Protein AF-A0A7H4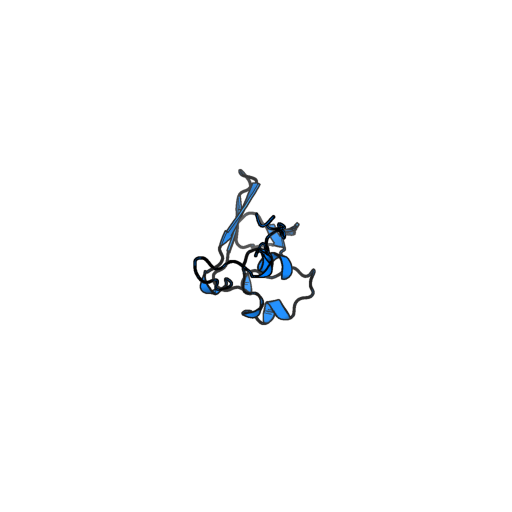PEG2-F1 (afdb_monomer_lite)

Structure (mmCIF, N/CA/C/O backbone):
data_AF-A0A7H4PEG2-F1
#
_entry.id   AF-A0A7H4PEG2-F1
#
loop_
_atom_site.group_PDB
_atom_site.id
_atom_site.type_symbol
_atom_site.label_atom_id
_atom_site.label_alt_id
_atom_site.label_comp_id
_atom_site.label_asym_id
_atom_site.label_entity_id
_atom_site.label_seq_id
_atom_site.pdbx_PDB_ins_code
_atom_site.Cartn_x
_atom_site.Cartn_y
_atom_site.Cartn_z
_atom_site.occupancy
_atom_site.B_iso_or_equiv
_atom_site.auth_seq_id
_atom_site.auth_comp_id
_atom_site.auth_asym_id
_atom_site.auth_atom_id
_atom_site.pdbx_PDB_model_num
ATOM 1 N N . MET A 1 1 ? 7.400 8.459 0.231 1.00 66.31 1 MET A N 1
ATOM 2 C CA . MET A 1 1 ? 7.112 7.408 -0.766 1.00 66.31 1 MET A CA 1
ATOM 3 C C . MET A 1 1 ? 8.026 7.691 -1.935 1.00 66.31 1 MET A C 1
ATOM 5 O O . MET A 1 1 ? 8.047 8.832 -2.372 1.00 66.31 1 MET A O 1
ATOM 9 N N . ASN A 1 2 ? 8.827 6.714 -2.351 1.00 83.12 2 ASN A N 1
ATOM 10 C CA . ASN A 1 2 ? 9.869 6.905 -3.362 1.00 83.12 2 ASN A CA 1
ATOM 11 C C . ASN A 1 2 ? 9.698 5.862 -4.466 1.00 83.12 2 ASN A C 1
ATOM 13 O O . ASN A 1 2 ? 9.120 4.806 -4.218 1.00 83.12 2 ASN A O 1
ATOM 17 N N . PHE A 1 3 ? 10.248 6.124 -5.645 1.00 85.56 3 PHE A N 1
ATOM 18 C CA . PHE A 1 3 ? 10.287 5.161 -6.744 1.00 85.56 3 PHE A CA 1
ATOM 19 C C . PHE A 1 3 ? 11.686 4.558 -6.871 1.00 85.56 3 PHE A C 1
ATOM 21 O O . PHE A 1 3 ? 12.690 5.214 -6.585 1.00 85.56 3 PHE A O 1
ATOM 28 N N . LYS A 1 4 ? 11.752 3.295 -7.291 1.00 86.25 4 LYS A N 1
ATOM 29 C CA . LYS A 1 4 ? 12.989 2.608 -7.673 1.00 86.25 4 LYS A CA 1
ATOM 30 C C . LYS A 1 4 ? 12.886 2.159 -9.123 1.00 86.25 4 LYS A C 1
ATOM 32 O O . LYS A 1 4 ? 11.809 1.788 -9.569 1.00 86.25 4 LYS A O 1
ATOM 37 N N . ALA A 1 5 ? 14.006 2.151 -9.839 1.00 83.25 5 ALA A N 1
ATOM 38 C CA . ALA A 1 5 ? 14.052 1.552 -11.167 1.00 83.25 5 ALA A CA 1
ATOM 39 C C . ALA A 1 5 ? 13.853 0.032 -11.057 1.00 83.25 5 ALA A C 1
ATOM 41 O O . ALA A 1 5 ? 14.565 -0.636 -10.302 1.00 83.25 5 ALA A O 1
ATOM 42 N N . ALA A 1 6 ? 12.906 -0.508 -11.816 1.00 73.94 6 ALA A N 1
ATOM 43 C CA . ALA A 1 6 ? 12.618 -1.931 -11.905 1.00 73.94 6 ALA A CA 1
ATOM 44 C C . ALA A 1 6 ? 12.618 -2.344 -13.379 1.00 73.94 6 ALA A C 1
ATOM 46 O O . ALA A 1 6 ? 11.758 -1.938 -14.157 1.00 73.94 6 ALA A O 1
ATOM 47 N N . LYS A 1 7 ? 13.603 -3.153 -13.786 1.00 61.50 7 LYS A N 1
ATOM 48 C CA . LYS A 1 7 ? 13.605 -3.743 -15.130 1.00 61.50 7 LYS A CA 1
ATOM 49 C C . LYS A 1 7 ? 12.543 -4.841 -15.181 1.00 61.50 7 LYS A C 1
ATOM 51 O O . LYS A 1 7 ? 12.694 -5.839 -14.484 1.00 61.50 7 LYS A O 1
ATOM 56 N N . GLY A 1 8 ? 11.503 -4.646 -15.993 1.00 60.88 8 GLY A N 1
ATOM 57 C CA . GLY A 1 8 ? 10.354 -5.558 -16.059 1.00 60.88 8 GLY A CA 1
ATOM 58 C C . GLY A 1 8 ? 9.392 -5.391 -14.882 1.00 60.88 8 GLY A C 1
ATOM 59 O O . GLY A 1 8 ? 8.928 -6.385 -14.331 1.00 60.88 8 GLY A O 1
ATOM 60 N N . GLY A 1 9 ? 9.165 -4.143 -14.452 1.00 62.28 9 GLY A N 1
ATOM 61 C CA . GLY A 1 9 ? 8.112 -3.807 -13.496 1.00 62.28 9 GLY A CA 1
ATOM 62 C C . GLY A 1 9 ? 6.722 -4.221 -13.994 1.00 62.28 9 GLY A C 1
ATOM 63 O O . GLY A 1 9 ? 6.558 -4.705 -15.109 1.00 62.28 9 GLY A O 1
ATOM 64 N N . GLN A 1 10 ? 5.715 -4.053 -13.140 1.00 65.56 10 GLN A N 1
ATOM 65 C CA . GLN A 1 10 ? 4.337 -4.439 -13.459 1.00 65.56 10 GLN A CA 1
ATOM 66 C C . GLN A 1 10 ? 3.705 -3.572 -14.566 1.00 65.56 10 GLN A C 1
ATOM 68 O O . GLN A 1 10 ? 2.679 -3.959 -15.117 1.00 65.56 10 GLN A O 1
ATOM 73 N N . ASP A 1 11 ? 4.342 -2.447 -14.902 1.00 73.38 11 ASP A N 1
ATOM 74 C CA . ASP A 1 11 ? 3.998 -1.545 -15.996 1.00 73.38 11 ASP A CA 1
ATOM 75 C C . ASP A 1 11 ? 5.224 -1.232 -16.886 1.00 73.38 11 ASP A C 1
ATOM 77 O O . ASP A 1 11 ? 6.377 -1.552 -16.563 1.00 73.38 11 ASP A O 1
ATOM 81 N N . ASP A 1 12 ? 4.971 -0.572 -18.019 1.00 77.19 12 ASP A N 1
ATOM 82 C CA . ASP A 1 12 ? 5.993 -0.217 -19.014 1.00 77.19 12 ASP A CA 1
ATOM 83 C C . ASP A 1 12 ? 6.850 0.997 -18.601 1.00 77.19 12 ASP A C 1
ATOM 85 O O . ASP A 1 12 ? 7.726 1.438 -19.348 1.00 77.19 12 ASP A O 1
ATOM 89 N N . THR A 1 13 ? 6.637 1.547 -17.399 1.00 81.31 13 THR A N 1
ATOM 90 C CA . THR A 1 13 ? 7.345 2.747 -16.929 1.00 81.31 13 THR A CA 1
ATOM 91 C C . THR A 1 13 ? 8.778 2.458 -16.496 1.00 81.31 13 THR A C 1
ATOM 93 O O . THR A 1 13 ? 9.616 3.361 -16.433 1.00 81.31 13 THR A O 1
ATOM 96 N N . GLY A 1 14 ? 9.072 1.198 -16.162 1.00 81.25 14 GLY A N 1
ATOM 97 C CA . GLY A 1 14 ? 10.348 0.804 -15.569 1.00 81.25 14 GLY A CA 1
ATOM 98 C C . GLY A 1 14 ? 10.560 1.350 -14.152 1.00 81.25 14 GLY A C 1
ATOM 99 O O . GLY A 1 14 ? 11.682 1.299 -13.636 1.00 81.25 14 GLY A O 1
ATOM 100 N N . LEU A 1 15 ? 9.510 1.873 -13.512 1.00 83.00 15 LEU A N 1
ATOM 101 C CA . LEU A 1 15 ? 9.512 2.331 -12.130 1.00 83.00 15 LEU A CA 1
ATOM 102 C C . LEU A 1 15 ? 8.669 1.386 -11.273 1.00 83.00 15 LEU A C 1
ATOM 104 O O . LEU A 1 15 ? 7.616 0.913 -11.673 1.00 83.00 15 LEU A O 1
ATOM 108 N N . ALA A 1 16 ? 9.130 1.131 -10.056 1.00 85.75 16 ALA A N 1
ATOM 109 C CA . ALA A 1 16 ? 8.359 0.446 -9.034 1.00 85.75 16 ALA A CA 1
ATOM 110 C C . ALA A 1 16 ? 8.249 1.347 -7.801 1.00 85.75 16 ALA A C 1
ATOM 112 O O . ALA A 1 16 ? 9.272 1.860 -7.316 1.00 85.75 16 ALA A O 1
ATOM 113 N N . PRO A 1 17 ? 7.040 1.549 -7.259 1.00 88.81 17 PRO A N 1
ATOM 114 C CA . PRO A 1 17 ? 6.880 2.284 -6.020 1.00 88.81 17 PRO A CA 1
ATOM 115 C C . PRO A 1 17 ? 7.480 1.485 -4.856 1.00 88.81 17 PRO A C 1
ATOM 117 O O . PRO A 1 17 ? 7.251 0.290 -4.687 1.00 88.81 17 PRO A O 1
ATOM 120 N N . CYS A 1 18 ? 8.259 2.163 -4.023 1.00 89.19 18 CYS A N 1
ATOM 121 C CA . CYS A 1 18 ? 8.784 1.616 -2.785 1.00 89.19 18 CYS A CA 1
ATOM 122 C C . CYS A 1 18 ? 7.896 2.053 -1.619 1.00 89.19 18 CYS A C 1
ATOM 124 O O . CYS A 1 18 ? 7.857 3.231 -1.238 1.00 89.19 18 CYS A O 1
ATOM 126 N N . PHE A 1 19 ? 7.219 1.074 -1.027 1.00 90.25 19 PHE A N 1
ATOM 127 C CA . PHE A 1 19 ? 6.429 1.240 0.184 1.00 90.25 19 PHE A CA 1
ATOM 128 C C . PHE A 1 19 ? 7.115 0.579 1.369 1.00 90.25 19 PHE A C 1
ATOM 130 O O . PHE A 1 19 ? 7.676 -0.503 1.234 1.00 90.25 19 PHE A O 1
ATOM 137 N N . THR A 1 20 ? 7.018 1.206 2.535 1.00 92.00 20 THR A N 1
ATOM 138 C CA . THR A 1 20 ? 7.319 0.551 3.808 1.00 92.00 20 THR A CA 1
ATOM 139 C C . THR A 1 20 ? 6.102 -0.231 4.293 1.00 92.00 20 THR A C 1
ATOM 141 O O . THR A 1 20 ? 4.967 0.064 3.905 1.00 92.00 20 THR A O 1
ATOM 144 N N . THR A 1 21 ? 6.312 -1.189 5.194 1.00 91.50 21 THR A N 1
ATOM 145 C CA . THR A 1 21 ? 5.217 -1.923 5.853 1.00 91.50 21 THR A CA 1
ATOM 146 C C . THR A 1 21 ? 4.252 -0.970 6.563 1.00 91.50 21 THR A C 1
ATOM 148 O O . THR A 1 21 ? 3.042 -1.064 6.371 1.00 91.50 21 THR A O 1
ATOM 151 N N . ALA A 1 22 ? 4.778 0.035 7.269 1.00 91.19 22 ALA A N 1
ATOM 152 C CA . ALA A 1 22 ? 3.980 1.079 7.912 1.00 91.19 22 ALA A CA 1
ATOM 153 C C . ALA A 1 22 ? 3.098 1.853 6.916 1.00 91.19 22 ALA A C 1
ATOM 155 O O . ALA A 1 22 ? 1.941 2.156 7.209 1.00 91.19 22 ALA A O 1
ATOM 156 N N . ARG A 1 23 ? 3.606 2.148 5.710 1.00 91.38 23 ARG A N 1
ATOM 157 C CA . ARG A 1 23 ? 2.814 2.844 4.688 1.00 91.38 23 ARG A CA 1
ATOM 158 C C . ARG A 1 23 ? 1.676 1.974 4.157 1.00 91.38 23 ARG A C 1
ATOM 160 O O . ARG A 1 23 ? 0.590 2.497 3.925 1.00 91.38 23 ARG A O 1
ATOM 167 N N . LEU A 1 24 ? 1.897 0.671 3.992 1.00 91.31 24 LEU A N 1
ATOM 168 C CA . LEU A 1 24 ? 0.833 -0.264 3.613 1.00 91.31 24 LEU A CA 1
ATOM 169 C C . LEU A 1 24 ? -0.258 -0.337 4.689 1.00 91.31 24 LEU A C 1
ATOM 171 O O . LEU A 1 24 ? -1.443 -0.301 4.366 1.00 91.31 24 LEU A O 1
ATOM 175 N N . GLU A 1 25 ? 0.123 -0.358 5.968 1.00 91.69 25 GLU A N 1
ATOM 176 C CA . GLU A 1 25 ? -0.838 -0.366 7.077 1.00 91.69 25 GLU A CA 1
ATOM 177 C C . GLU A 1 25 ? -1.708 0.890 7.136 1.00 91.69 25 GLU A C 1
ATOM 179 O O . GLU A 1 25 ? -2.894 0.781 7.461 1.00 91.69 25 GLU A O 1
ATOM 184 N N . GLN A 1 26 ? -1.133 2.054 6.816 1.00 90.25 26 GLN A N 1
ATOM 185 C CA . GLN A 1 26 ? -1.857 3.324 6.691 1.00 90.25 26 GLN A CA 1
ATOM 186 C C . GLN A 1 26 ? -2.838 3.326 5.515 1.00 90.25 26 GLN A C 1
ATOM 188 O O . GLN A 1 26 ? -3.881 3.962 5.599 1.00 90.25 26 GLN A O 1
ATOM 193 N N . MET A 1 27 ? -2.530 2.602 4.436 1.00 90.56 27 MET A N 1
ATOM 194 C CA . MET A 1 27 ? -3.454 2.394 3.312 1.00 90.56 27 MET A CA 1
ATOM 195 C C . MET A 1 27 ? -4.519 1.326 3.610 1.00 90.56 27 MET A C 1
ATOM 197 O O . MET A 1 27 ? -5.324 0.999 2.745 1.00 90.56 27 MET A O 1
ATOM 201 N N . GLY A 1 28 ? -4.537 0.773 4.827 1.00 91.69 28 GLY A N 1
ATOM 202 C CA . GLY A 1 28 ? -5.528 -0.210 5.254 1.00 91.69 28 GLY A CA 1
ATOM 203 C C . GLY A 1 28 ? -5.166 -1.656 4.926 1.00 91.69 28 GLY A C 1
ATOM 204 O O . GLY A 1 28 ? -5.973 -2.541 5.193 1.00 91.69 28 GLY A O 1
ATOM 205 N N . VAL A 1 29 ? -3.967 -1.936 4.407 1.00 92.50 29 VAL A N 1
ATOM 206 C CA . VAL A 1 29 ? -3.509 -3.311 4.158 1.00 92.50 29 VAL A CA 1
ATOM 207 C C . VAL A 1 29 ? -3.296 -4.039 5.487 1.00 92.50 29 VAL A C 1
ATOM 209 O O . VAL A 1 29 ? -2.704 -3.509 6.433 1.00 92.50 29 VAL A O 1
ATOM 212 N N . ASN A 1 30 ? -3.760 -5.283 5.563 1.00 92.75 30 ASN A N 1
ATOM 213 C CA . ASN A 1 30 ? -3.509 -6.182 6.679 1.00 92.75 30 ASN A CA 1
ATOM 214 C C . ASN A 1 30 ? -2.131 -6.848 6.531 1.00 92.75 30 ASN A C 1
ATOM 216 O O . ASN A 1 30 ? -2.019 -8.026 6.208 1.00 92.75 30 ASN A O 1
ATOM 220 N N . THR A 1 31 ? -1.064 -6.091 6.777 1.00 91.00 31 THR A N 1
ATOM 221 C CA . THR A 1 31 ? 0.335 -6.563 6.697 1.00 91.00 31 THR A CA 1
ATOM 222 C C . THR A 1 31 ? 0.618 -7.791 7.563 1.00 91.00 31 THR A C 1
ATOM 224 O O . THR A 1 31 ? 1.443 -8.623 7.198 1.00 91.00 31 THR A O 1
ATOM 227 N N . LYS A 1 32 ? -0.102 -7.952 8.680 1.00 89.62 32 LYS A N 1
ATOM 228 C CA . LYS A 1 32 ? 0.019 -9.101 9.591 1.00 89.62 32 LYS A CA 1
ATOM 229 C C . LYS A 1 32 ? -0.474 -10.415 8.976 1.00 89.62 32 LYS A C 1
ATOM 231 O O . LYS A 1 32 ? -0.079 -11.474 9.452 1.00 89.62 32 LYS A O 1
ATOM 236 N N . ALA A 1 33 ? -1.307 -10.359 7.934 1.00 89.00 33 ALA A N 1
ATOM 237 C CA . ALA A 1 33 ? -1.755 -11.542 7.199 1.00 89.00 33 ALA A CA 1
ATOM 238 C C . ALA A 1 33 ? -0.677 -12.119 6.264 1.00 89.00 33 ALA A C 1
ATOM 240 O O . ALA A 1 33 ? -0.825 -13.244 5.795 1.00 89.00 33 ALA A O 1
ATOM 241 N N . PHE A 1 34 ? 0.408 -11.377 6.009 1.00 90.06 34 PHE A N 1
ATOM 242 C CA . PHE A 1 34 ? 1.458 -11.749 5.060 1.00 90.06 34 PHE A CA 1
ATOM 243 C C . PHE A 1 34 ? 2.802 -11.914 5.791 1.00 90.06 34 PHE A C 1
ATOM 245 O O . PHE A 1 34 ? 3.486 -10.923 6.061 1.00 90.06 34 PHE A O 1
ATOM 252 N N . PRO A 1 35 ? 3.227 -13.153 6.115 1.00 87.00 35 PRO A N 1
ATOM 253 C CA . PRO A 1 35 ? 4.429 -13.406 6.915 1.00 87.00 35 PRO A CA 1
ATOM 254 C C . PRO A 1 35 ? 5.716 -12.822 6.329 1.00 87.00 35 PRO A C 1
ATOM 256 O O . PRO A 1 35 ? 6.630 -12.470 7.073 1.00 87.00 35 PRO A O 1
ATOM 259 N N . ASP A 1 36 ? 5.797 -12.710 5.006 1.00 86.38 36 ASP A N 1
ATOM 260 C CA . ASP A 1 36 ? 6.977 -12.166 4.333 1.00 86.38 36 ASP A CA 1
ATOM 261 C C . ASP A 1 36 ? 7.100 -10.651 4.504 1.00 86.38 36 ASP A C 1
ATOM 263 O O . ASP A 1 36 ? 8.212 -10.130 4.510 1.00 86.38 36 ASP A O 1
ATOM 267 N N . LEU A 1 37 ? 5.986 -9.954 4.753 1.00 86.38 37 LEU A N 1
ATOM 268 C CA . LEU A 1 37 ? 6.000 -8.534 5.100 1.00 86.38 37 LEU A CA 1
ATOM 269 C C . LEU A 1 37 ? 6.454 -8.306 6.541 1.00 86.38 37 LEU A C 1
ATOM 271 O O . LEU A 1 37 ? 7.160 -7.341 6.817 1.00 86.38 37 LEU A O 1
ATOM 275 N N . ALA A 1 38 ? 6.094 -9.208 7.455 1.00 80.56 38 ALA A N 1
ATOM 276 C CA . ALA A 1 38 ? 6.432 -9.094 8.874 1.00 80.56 38 ALA A CA 1
ATOM 277 C C . ALA A 1 38 ? 7.940 -9.233 9.166 1.00 80.56 38 ALA A C 1
ATOM 279 O O . ALA A 1 38 ? 8.404 -8.797 10.216 1.00 80.56 38 ALA A O 1
ATOM 280 N N . LYS A 1 39 ? 8.704 -9.843 8.251 1.00 84.25 39 LYS A N 1
ATOM 281 C CA . LYS A 1 39 ? 10.158 -10.053 8.382 1.00 84.25 39 LYS A CA 1
ATOM 282 C C . LYS A 1 39 ? 10.992 -8.869 7.884 1.00 84.25 39 LYS A C 1
ATOM 284 O O . LYS A 1 39 ? 12.203 -8.856 8.094 1.00 84.25 39 LYS A O 1
ATOM 289 N N . LEU A 1 40 ? 10.375 -7.915 7.187 1.00 86.19 40 LEU A N 1
ATOM 290 C CA . LEU A 1 40 ? 11.075 -6.774 6.605 1.00 86.19 40 LEU A CA 1
ATOM 291 C C . LEU A 1 40 ? 11.419 -5.743 7.680 1.00 86.19 40 LEU A C 1
ATOM 293 O O . LEU A 1 40 ? 10.618 -5.453 8.569 1.00 86.19 40 LEU A O 1
ATOM 297 N N . ALA A 1 41 ? 12.603 -5.145 7.566 1.00 87.31 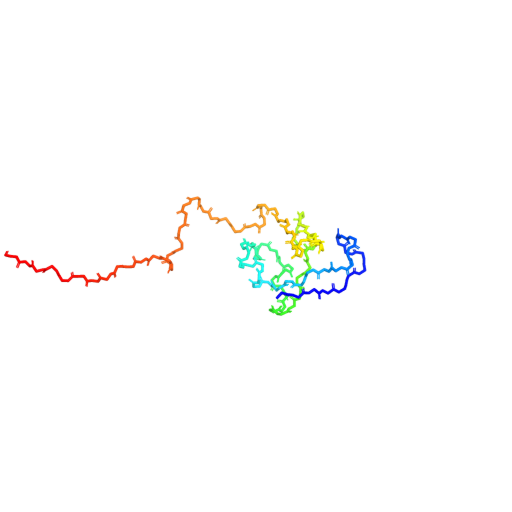41 ALA A N 1
ATOM 298 C CA . ALA A 1 41 ? 12.952 -3.994 8.385 1.00 87.31 41 ALA A CA 1
ATOM 299 C C . ALA A 1 41 ? 12.033 -2.796 8.045 1.00 87.31 41 ALA A C 1
ATOM 301 O O . ALA A 1 41 ? 11.584 -2.683 6.901 1.00 87.31 41 ALA A O 1
ATOM 302 N N . PRO A 1 42 ? 11.778 -1.866 8.986 1.00 83.75 42 PRO A N 1
ATOM 303 C CA . PRO A 1 42 ? 10.782 -0.799 8.819 1.00 83.75 42 PRO A CA 1
ATOM 304 C C . PRO A 1 42 ? 10.947 0.063 7.560 1.00 83.75 42 PRO A C 1
ATOM 306 O O . PRO A 1 42 ? 9.958 0.512 6.989 1.00 83.75 42 PRO A O 1
ATOM 309 N N . GLU A 1 43 ? 12.185 0.283 7.114 1.00 84.56 43 GLU A N 1
ATOM 310 C CA . GLU A 1 43 ? 12.502 1.114 5.944 1.00 84.56 43 GLU A CA 1
ATOM 311 C C . GLU A 1 43 ? 12.764 0.307 4.663 1.00 84.56 43 GLU A C 1
ATOM 313 O O . GLU A 1 43 ? 13.075 0.872 3.612 1.00 84.56 43 GLU A O 1
ATOM 318 N N . GLN A 1 44 ? 12.649 -1.023 4.718 1.00 88.06 44 GLN A N 1
ATOM 319 C CA . GLN A 1 44 ? 12.799 -1.844 3.525 1.00 88.06 44 GLN A CA 1
ATOM 320 C C . GLN A 1 44 ? 11.583 -1.709 2.612 1.00 88.06 44 GLN A C 1
ATOM 322 O O . GLN A 1 44 ? 10.435 -1.679 3.057 1.00 88.06 44 GLN A O 1
ATOM 327 N N . CYS A 1 45 ? 11.856 -1.659 1.306 1.00 88.12 45 CYS A N 1
ATOM 328 C CA . CYS A 1 45 ? 10.797 -1.678 0.310 1.00 88.12 45 CYS A CA 1
ATOM 329 C C . CYS A 1 45 ? 10.099 -3.028 0.339 1.00 88.12 45 CYS A C 1
ATOM 331 O O . CYS A 1 45 ? 10.733 -4.074 0.184 1.00 88.12 45 CYS A O 1
ATOM 333 N N . VAL A 1 46 ? 8.785 -2.975 0.468 1.00 87.94 46 VAL A N 1
ATOM 334 C CA . VAL A 1 46 ? 7.922 -4.126 0.309 1.00 87.94 46 VAL A CA 1
ATOM 335 C C . VAL A 1 46 ? 7.857 -4.505 -1.165 1.00 87.94 46 VAL A C 1
ATOM 337 O O . VAL A 1 46 ? 7.592 -3.664 -2.024 1.00 87.94 46 VAL A O 1
ATOM 340 N N . SER A 1 47 ? 8.073 -5.787 -1.449 1.00 83.75 47 SER A N 1
ATOM 341 C CA . SER A 1 47 ? 7.715 -6.361 -2.742 1.00 83.75 47 SER A CA 1
ATOM 342 C C . SER A 1 47 ? 6.197 -6.512 -2.817 1.00 83.75 47 SER A C 1
ATOM 344 O O . SER A 1 47 ? 5.620 -7.244 -2.014 1.00 83.75 47 SER A O 1
ATOM 346 N N . PHE A 1 48 ? 5.548 -5.855 -3.784 1.00 81.38 48 PHE A N 1
ATOM 347 C CA . PHE A 1 48 ? 4.101 -5.998 -4.002 1.00 81.38 48 PHE A CA 1
ATOM 348 C C . PHE A 1 48 ? 3.700 -7.440 -4.348 1.00 81.38 48 PHE A C 1
ATOM 350 O O . PHE A 1 48 ? 2.610 -7.868 -3.996 1.00 81.38 48 PHE A O 1
ATOM 357 N N . ALA A 1 49 ? 4.620 -8.247 -4.890 1.00 82.38 49 ALA A N 1
ATOM 358 C CA . ALA A 1 49 ? 4.394 -9.676 -5.114 1.00 82.38 49 ALA A CA 1
ATOM 359 C C . ALA A 1 49 ? 4.101 -10.476 -3.824 1.00 82.38 49 ALA A C 1
ATOM 361 O O . ALA A 1 49 ? 3.563 -11.577 -3.902 1.00 82.38 49 ALA A O 1
ATOM 362 N N . ALA A 1 50 ? 4.435 -9.944 -2.641 1.00 86.69 50 ALA A N 1
ATOM 363 C CA . ALA A 1 50 ? 4.086 -10.560 -1.358 1.00 86.69 50 ALA A CA 1
ATOM 364 C C . ALA A 1 50 ? 2.593 -10.420 -1.002 1.00 86.69 50 ALA A C 1
ATOM 366 O O . ALA A 1 50 ? 2.121 -11.089 -0.084 1.00 86.69 50 ALA A O 1
ATOM 367 N N . ILE A 1 51 ? 1.856 -9.558 -1.713 1.00 89.75 51 ILE A N 1
ATOM 368 C CA . ILE A 1 51 ? 0.403 -9.418 -1.614 1.00 89.75 51 ILE A CA 1
ATOM 369 C C . ILE A 1 51 ? -0.191 -10.006 -2.903 1.00 89.75 51 ILE A C 1
ATOM 371 O O . ILE A 1 51 ? -0.074 -9.387 -3.966 1.00 89.75 51 ILE A O 1
ATOM 375 N N . PRO A 1 52 ? -0.813 -11.196 -2.844 1.00 90.44 52 PRO A N 1
ATOM 376 C CA . PRO A 1 52 ? -1.413 -11.828 -4.014 1.00 90.44 52 PRO A CA 1
ATOM 377 C C . PRO A 1 52 ? -2.431 -10.912 -4.692 1.00 90.44 52 PRO A C 1
ATOM 379 O O . PRO A 1 52 ? -3.144 -10.179 -4.010 1.00 90.44 52 PRO A O 1
ATOM 382 N N . GLU A 1 53 ? -2.491 -10.967 -6.024 1.00 90.69 53 GLU A N 1
ATOM 383 C CA . GLU A 1 53 ? -3.452 -10.211 -6.847 1.00 90.69 53 GLU A CA 1
ATOM 384 C C . GLU A 1 53 ? -3.419 -8.686 -6.639 1.00 90.69 53 GLU A C 1
ATOM 386 O O . GLU A 1 53 ? -4.384 -7.986 -6.938 1.00 90.69 53 GLU A O 1
ATOM 391 N N . SER A 1 54 ? -2.305 -8.154 -6.131 1.00 90.75 54 SER A N 1
ATOM 392 C CA . SER A 1 54 ? -2.082 -6.715 -6.054 1.00 90.75 54 SER A CA 1
ATOM 393 C C . SER A 1 54 ? -1.358 -6.191 -7.290 1.00 90.75 54 SER A C 1
ATOM 395 O O . SER A 1 54 ? -0.552 -6.893 -7.917 1.00 90.75 54 SER A O 1
ATOM 397 N N . SER A 1 55 ? -1.641 -4.938 -7.643 1.00 90.12 55 SER A N 1
ATOM 398 C CA . SER A 1 55 ? -0.936 -4.264 -8.722 1.00 90.12 55 SER A CA 1
ATOM 399 C C . SER A 1 55 ? -0.690 -2.783 -8.488 1.00 90.12 55 SER A C 1
ATOM 401 O O . SER A 1 55 ? -1.382 -2.125 -7.709 1.00 90.12 55 SER A O 1
ATOM 403 N N . THR A 1 56 ? 0.321 -2.264 -9.177 1.00 89.75 56 THR A N 1
ATOM 404 C CA . THR A 1 56 ? 0.626 -0.838 -9.253 1.00 89.75 56 THR A CA 1
ATOM 405 C C . THR A 1 56 ? 0.835 -0.426 -10.700 1.00 89.75 56 THR A C 1
ATOM 407 O O . THR A 1 56 ? 1.527 -1.130 -11.430 1.00 89.75 56 THR A O 1
ATOM 410 N N . GLU A 1 57 ? 0.286 0.723 -11.074 1.00 89.94 57 GLU A N 1
ATOM 411 C CA . GLU A 1 57 ? 0.437 1.323 -12.398 1.00 89.94 57 GLU A CA 1
ATOM 412 C C . GLU A 1 57 ? 0.684 2.821 -12.228 1.00 89.94 57 GLU A C 1
ATOM 414 O O . GLU A 1 57 ? -0.091 3.513 -11.557 1.00 89.94 57 GLU A O 1
ATOM 419 N N . PHE A 1 58 ? 1.783 3.323 -12.787 1.00 89.56 58 PHE A N 1
ATOM 420 C CA . PHE A 1 58 ? 2.089 4.747 -12.753 1.00 89.56 58 PHE A CA 1
ATOM 421 C C . PHE A 1 58 ? 1.630 5.452 -14.034 1.00 89.56 58 PHE A C 1
ATOM 423 O O . PHE A 1 58 ? 2.169 5.238 -15.117 1.00 89.56 58 PHE A O 1
ATOM 430 N N . ASP A 1 59 ? 0.659 6.349 -13.883 1.00 90.56 59 ASP A N 1
ATOM 431 C CA . ASP A 1 59 ? 0.187 7.247 -14.929 1.00 90.56 59 ASP A CA 1
ATOM 432 C C . ASP A 1 59 ? 1.056 8.516 -14.941 1.00 90.56 59 ASP A C 1
ATOM 434 O O . ASP A 1 59 ? 0.925 9.403 -14.087 1.00 90.56 59 ASP A O 1
ATOM 438 N N . PHE A 1 60 ? 1.974 8.590 -15.908 1.00 88.00 60 PHE A N 1
ATOM 439 C CA . PHE A 1 60 ? 2.868 9.739 -16.074 1.00 88.00 60 PHE A CA 1
ATOM 440 C C . PHE A 1 60 ? 2.146 11.019 -16.487 1.00 88.00 60 PHE A C 1
ATOM 442 O O . PHE A 1 60 ? 2.592 12.100 -16.100 1.00 88.00 60 PHE A O 1
ATOM 449 N N . GLU A 1 61 ? 1.074 10.920 -17.275 1.00 91.50 61 GLU A N 1
ATOM 450 C CA . GLU A 1 61 ? 0.368 12.094 -17.794 1.00 91.50 61 GLU A CA 1
ATOM 451 C C . GLU A 1 61 ? -0.330 12.840 -16.655 1.00 91.50 61 GLU A C 1
ATOM 453 O O . GLU A 1 61 ? -0.265 14.069 -16.579 1.00 91.50 61 GLU A O 1
ATOM 458 N N . HIS A 1 62 ? -0.914 12.091 -15.717 1.00 93.81 62 HIS A N 1
ATOM 459 C CA . HIS A 1 62 ? -1.624 12.639 -14.561 1.00 93.81 62 HIS A CA 1
ATOM 460 C C . HIS A 1 62 ? -0.784 12.691 -13.275 1.00 93.81 62 HIS A C 1
ATOM 462 O O . HIS A 1 62 ? -1.272 13.158 -12.247 1.00 93.81 62 HIS A O 1
ATOM 468 N N . GLN A 1 63 ? 0.475 12.234 -13.315 1.00 91.19 63 GLN A N 1
ATOM 469 C CA . GLN A 1 63 ? 1.358 12.098 -12.145 1.00 91.19 63 GLN A CA 1
ATOM 470 C C . GLN A 1 63 ? 0.704 11.296 -11.008 1.00 91.19 63 GLN A C 1
ATOM 472 O O . GLN A 1 63 ? 0.829 11.629 -9.824 1.00 91.19 63 GLN A O 1
ATOM 477 N N . GLN A 1 64 ? -0.007 10.232 -11.374 1.00 91.88 64 GLN A N 1
ATOM 478 C CA . GLN A 1 64 ? -0.827 9.449 -10.462 1.00 91.88 64 GLN A CA 1
ATOM 479 C C . GL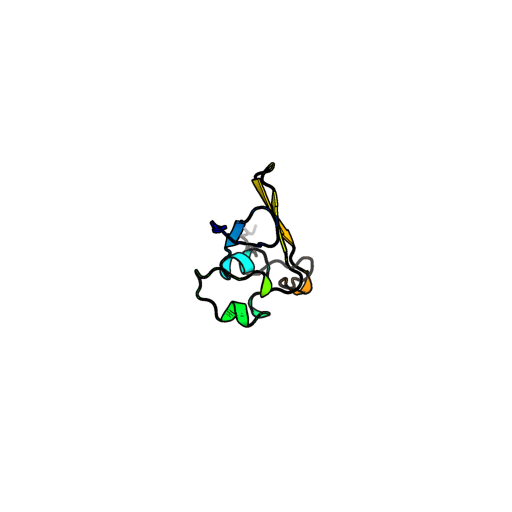N A 1 64 ? -0.305 8.018 -10.359 1.00 91.88 64 GLN A C 1
ATOM 481 O O . GLN A 1 64 ? -0.053 7.354 -11.356 1.00 91.88 64 GLN A O 1
ATOM 486 N N . LEU A 1 65 ? -0.183 7.515 -9.129 1.00 90.94 65 LEU A N 1
ATOM 487 C CA . LEU A 1 65 ? 0.057 6.096 -8.891 1.00 90.94 65 LEU A CA 1
ATOM 488 C C . LEU A 1 65 ? -1.267 5.400 -8.581 1.00 90.94 65 LEU A C 1
ATOM 490 O O . LEU A 1 65 ? -1.841 5.602 -7.508 1.00 90.94 65 LEU A O 1
ATOM 494 N N . ASN A 1 66 ? -1.708 4.545 -9.495 1.00 92.31 66 ASN A N 1
ATOM 495 C CA . ASN A 1 66 ? -2.843 3.663 -9.289 1.00 92.31 66 ASN A CA 1
ATOM 496 C C . ASN A 1 66 ? -2.376 2.413 -8.545 1.00 92.31 66 ASN A C 1
ATOM 498 O O . ASN A 1 66 ? -1.398 1.771 -8.925 1.00 92.31 66 ASN A O 1
ATOM 502 N N . ILE A 1 67 ? -3.067 2.080 -7.457 1.00 91.31 67 ILE A N 1
ATOM 503 C CA . ILE A 1 67 ? -2.745 0.931 -6.611 1.00 91.31 67 ILE A CA 1
ATOM 504 C C . ILE A 1 67 ? -4.008 0.086 -6.486 1.00 91.31 67 ILE A C 1
ATOM 506 O O . ILE A 1 67 ? -5.034 0.575 -6.016 1.00 91.31 67 ILE A O 1
ATOM 510 N N . SER A 1 68 ? -3.917 -1.184 -6.863 1.0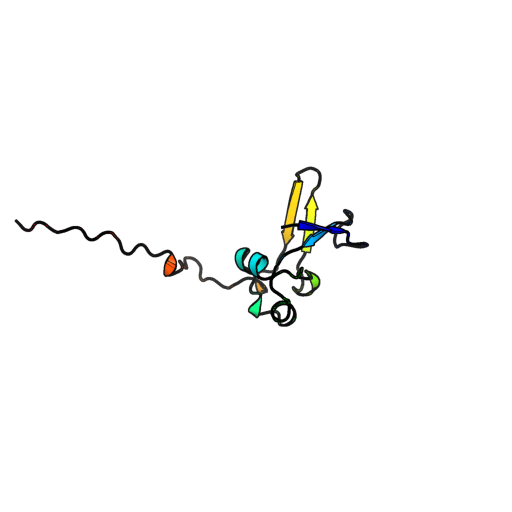0 92.69 68 SER A N 1
ATOM 511 C CA . SER A 1 68 ? -4.984 -2.165 -6.685 1.00 92.69 68 SER A CA 1
ATOM 512 C C . SER A 1 68 ? -4.571 -3.182 -5.632 1.00 92.69 68 SER A C 1
ATOM 514 O O . SER A 1 68 ? -3.513 -3.803 -5.724 1.00 92.69 68 SER A O 1
ATOM 516 N N . VAL A 1 69 ? -5.409 -3.354 -4.612 1.00 92.19 69 VAL A N 1
ATOM 517 C CA . VAL A 1 69 ? -5.217 -4.337 -3.540 1.00 92.19 69 VAL A CA 1
ATOM 518 C C . VAL A 1 69 ? -6.532 -5.089 -3.351 1.00 92.19 69 VAL A C 1
ATOM 520 O O . VAL A 1 69 ? -7.571 -4.437 -3.216 1.00 92.19 69 VAL A O 1
ATOM 523 N N . PRO A 1 70 ? -6.537 -6.434 -3.322 1.00 92.50 70 PRO A N 1
ATOM 524 C CA . PRO A 1 70 ? -7.772 -7.177 -3.126 1.00 92.50 70 PRO A CA 1
ATOM 525 C C . PRO A 1 70 ? -8.336 -6.933 -1.724 1.00 92.50 70 PRO A C 1
ATOM 527 O O . PRO A 1 70 ? -7.600 -6.872 -0.739 1.00 92.50 70 PRO A O 1
ATOM 530 N N . GLN A 1 71 ? -9.664 -6.881 -1.611 1.00 91.69 71 GLN A N 1
ATOM 531 C CA . GLN A 1 71 ? -10.360 -6.657 -0.336 1.00 91.69 71 GLN A CA 1
ATOM 532 C C . GLN A 1 71 ? -9.948 -7.667 0.752 1.00 91.69 71 GLN A C 1
ATOM 534 O O . GLN A 1 71 ? -9.905 -7.319 1.929 1.00 91.69 71 GLN A O 1
ATOM 539 N N . ALA A 1 72 ? -9.613 -8.906 0.370 1.00 91.81 72 ALA A N 1
ATOM 540 C CA . ALA A 1 72 ? -9.140 -9.946 1.288 1.00 91.81 72 ALA A CA 1
ATOM 541 C C . ALA A 1 72 ? -7.793 -9.608 1.957 1.00 91.81 72 ALA A C 1
ATOM 543 O O . ALA A 1 72 ? -7.499 -10.114 3.038 1.00 91.81 72 ALA A O 1
ATOM 544 N N . ALA A 1 73 ? -6.989 -8.742 1.334 1.00 92.44 73 ALA A N 1
ATOM 545 C CA . ALA A 1 73 ? -5.723 -8.253 1.870 1.00 92.44 73 ALA A CA 1
ATOM 546 C C . ALA A 1 73 ? -5.881 -6.991 2.738 1.00 92.44 73 ALA A C 1
ATOM 548 O O . ALA A 1 73 ? -4.902 -6.537 3.332 1.00 92.44 73 ALA A O 1
ATOM 549 N N . LEU A 1 74 ? -7.083 -6.411 2.831 1.00 92.31 74 LEU A N 1
ATOM 550 C CA . LEU A 1 74 ? -7.359 -5.224 3.641 1.00 92.31 74 LEU A CA 1
ATOM 551 C C . LEU A 1 74 ? -7.784 -5.597 5.068 1.00 92.31 74 LEU A C 1
ATOM 553 O O . LEU A 1 74 ? -8.312 -6.677 5.337 1.00 92.31 74 LEU A O 1
ATOM 557 N N . LYS A 1 75 ? -7.556 -4.680 6.013 1.00 90.62 75 LYS A N 1
ATOM 558 C CA . LYS A 1 75 ? -8.072 -4.781 7.381 1.00 90.62 75 LYS A CA 1
ATOM 559 C C . LYS A 1 75 ? -9.598 -4.775 7.324 1.00 90.62 75 LYS A C 1
ATOM 561 O O . LYS A 1 75 ? -10.206 -3.877 6.747 1.00 90.62 75 LYS A O 1
ATOM 566 N N . GLN A 1 76 ? -10.216 -5.769 7.950 1.00 81.12 76 GLN A N 1
ATOM 567 C CA . GLN A 1 76 ? -11.666 -5.821 8.062 1.00 81.12 76 GLN A CA 1
ATOM 568 C C . GLN A 1 76 ? -12.123 -4.828 9.132 1.00 81.12 76 GLN A C 1
ATOM 570 O O . GLN A 1 76 ? -11.843 -5.011 10.315 1.00 81.12 76 GLN A O 1
ATOM 575 N N . SER A 1 77 ? -12.836 -3.785 8.721 1.00 75.25 77 SER A N 1
ATOM 576 C CA . SER A 1 77 ? -13.622 -2.941 9.616 1.00 75.25 77 SER A CA 1
ATOM 577 C C . SER A 1 77 ? -15.105 -3.212 9.376 1.00 75.25 77 SER A C 1
ATOM 579 O O . SER A 1 77 ? -15.554 -3.382 8.238 1.00 75.25 77 SER A O 1
ATOM 581 N N . ALA A 1 78 ? -15.888 -3.294 10.453 1.00 76.31 78 ALA A N 1
ATOM 582 C CA . ALA A 1 78 ? -17.336 -3.324 10.309 1.00 76.31 78 ALA A CA 1
ATOM 583 C C . ALA A 1 78 ? -17.797 -1.996 9.689 1.00 76.31 78 ALA A C 1
ATOM 585 O O . ALA A 1 78 ? -17.249 -0.934 9.990 1.00 76.31 78 ALA A O 1
ATOM 586 N N . ARG A 1 79 ? -18.810 -2.033 8.817 1.00 74.56 79 ARG A N 1
ATOM 587 C CA . ARG A 1 79 ? -19.403 -0.797 8.287 1.00 74.56 79 ARG A CA 1
ATOM 588 C C . ARG A 1 79 ? -19.907 0.057 9.454 1.00 74.56 79 ARG A C 1
ATOM 590 O O . ARG A 1 79 ? -20.651 -0.444 10.290 1.00 74.56 79 ARG A O 1
ATOM 597 N N . GLY A 1 80 ? -19.488 1.321 9.499 1.00 78.56 80 GLY A N 1
ATOM 598 C CA . GLY A 1 80 ? -19.800 2.237 10.602 1.00 78.56 80 GLY A CA 1
ATOM 599 C C . GLY A 1 80 ? -18.909 2.084 11.840 1.00 78.56 80 GLY A C 1
ATOM 600 O O . GLY A 1 80 ? -19.183 2.722 12.851 1.00 78.56 80 GLY A O 1
ATOM 601 N N . TYR A 1 81 ? -17.854 1.263 11.788 1.00 81.31 81 TYR A N 1
ATOM 602 C CA . TYR A 1 81 ? -16.869 1.195 12.864 1.00 81.31 81 TYR A CA 1
ATOM 603 C C . TYR A 1 81 ? -16.082 2.505 12.954 1.00 81.31 81 TYR A C 1
ATOM 605 O O . TYR A 1 81 ? -15.474 2.933 11.972 1.00 81.31 81 TYR A O 1
ATOM 613 N N . ILE A 1 82 ? -16.068 3.098 14.146 1.00 80.56 82 ILE A N 1
ATOM 614 C CA . ILE A 1 82 ? -15.246 4.258 14.487 1.00 80.56 82 ILE A CA 1
ATOM 615 C C . ILE A 1 82 ? -14.251 3.809 15.563 1.00 80.56 82 ILE A C 1
ATOM 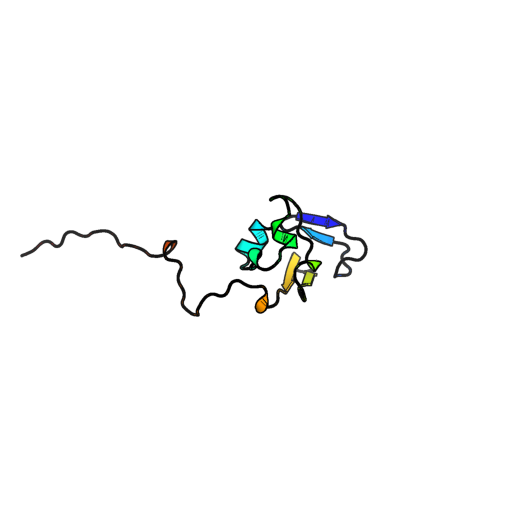617 O O . ILE A 1 82 ? -14.700 3.274 16.585 1.00 80.56 82 ILE A O 1
ATOM 621 N N . PRO A 1 83 ? -12.934 3.998 15.357 1.00 83.50 83 PRO A N 1
ATOM 622 C CA . PRO A 1 83 ? -11.924 3.647 16.348 1.00 83.50 83 PRO A CA 1
ATOM 623 C C . PRO A 1 83 ? -12.208 4.342 17.690 1.00 83.50 83 PRO A C 1
ATOM 625 O O . PRO A 1 83 ? -12.555 5.523 17.675 1.00 83.50 83 PRO A O 1
ATOM 628 N N . PRO A 1 84 ? -12.056 3.665 18.842 1.00 83.44 84 PRO A N 1
ATOM 629 C CA . PRO A 1 84 ? -12.233 4.288 20.156 1.00 83.44 84 PRO A CA 1
ATOM 630 C C . PRO A 1 84 ? -11.360 5.526 20.375 1.00 83.44 84 PRO A C 1
ATOM 632 O O . PRO A 1 84 ? -11.728 6.415 21.134 1.00 83.44 84 PRO A O 1
ATOM 635 N N . GLU A 1 85 ? -10.212 5.599 19.700 1.00 85.88 85 GLU A N 1
ATOM 636 C CA . GLU A 1 85 ? -9.292 6.734 19.767 1.00 85.88 85 GLU A CA 1
ATOM 637 C C . GLU A 1 85 ? -9.874 8.010 19.131 1.00 85.88 85 GLU A C 1
ATOM 639 O O . GLU A 1 85 ? -9.466 9.110 19.488 1.00 85.88 85 GLU A O 1
ATOM 644 N N . GLU A 1 86 ? -10.842 7.867 18.220 1.00 84.62 86 GLU A N 1
ATOM 645 C CA . GLU A 1 86 ? -11.563 8.967 17.563 1.00 84.62 86 GLU A CA 1
ATOM 646 C C . GLU A 1 86 ? -12.821 9.385 18.349 1.00 84.62 86 GLU A C 1
ATOM 648 O O . GLU A 1 86 ? -13.567 10.268 17.923 1.00 84.62 86 GLU A O 1
ATOM 653 N N . TRP A 1 87 ? -13.115 8.738 19.484 1.00 87.25 87 TRP A N 1
ATOM 654 C CA . TRP A 1 87 ? -14.298 9.063 20.275 1.00 87.25 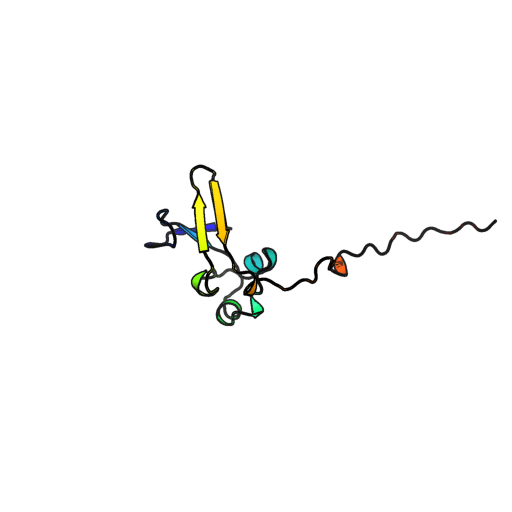87 TRP A CA 1
ATOM 655 C C . TRP A 1 87 ? -14.067 10.330 21.097 1.00 87.25 87 TRP A C 1
ATOM 657 O O . TRP A 1 87 ? -13.290 10.338 22.054 1.00 87.25 87 TRP A O 1
ATOM 667 N N . ASP A 1 88 ? -14.816 11.382 20.777 1.00 81.50 88 ASP A N 1
ATOM 668 C CA . ASP A 1 88 ? -14.882 12.579 21.609 1.00 81.50 88 ASP A CA 1
ATOM 669 C C . ASP A 1 88 ? -15.595 12.251 22.933 1.00 81.50 88 ASP A C 1
ATOM 671 O O . ASP A 1 88 ? -16.762 11.854 22.952 1.00 81.50 88 ASP A O 1
ATOM 675 N N . GLN A 1 89 ? -14.885 12.408 24.052 1.00 81.00 89 GLN A N 1
ATOM 676 C CA . GLN A 1 89 ? -15.444 12.227 25.399 1.00 81.00 89 GLN A CA 1
ATOM 677 C C . GLN A 1 89 ? -16.309 13.420 25.842 1.00 81.00 89 GLN A C 1
ATOM 679 O O . GLN A 1 89 ? -16.894 13.403 26.927 1.00 81.00 89 GLN A O 1
ATOM 684 N N . GLY A 1 90 ? -16.404 14.455 25.007 1.00 77.25 90 GLY A N 1
ATOM 685 C CA . GLY A 1 90 ? -17.049 15.714 25.317 1.00 77.25 90 GLY A CA 1
ATOM 686 C C . GLY A 1 90 ? -16.245 16.545 26.317 1.00 77.25 90 GLY A C 1
ATOM 687 O O . GLY A 1 90 ? -15.359 16.076 27.030 1.00 77.25 90 GLY A O 1
ATOM 688 N N . ILE A 1 91 ? -16.586 17.828 26.397 1.00 73.69 91 ILE A N 1
ATOM 689 C CA . ILE A 1 91 ? -16.072 18.735 27.427 1.00 73.69 91 ILE A CA 1
ATOM 690 C C . ILE A 1 91 ? -17.103 18.775 28.560 1.00 73.69 91 ILE A C 1
ATOM 692 O O . ILE A 1 91 ? -18.272 19.078 28.313 1.00 73.69 91 ILE A O 1
ATOM 696 N N . GLN A 1 92 ? -16.688 18.506 29.805 1.00 71.19 92 GLN A N 1
ATOM 697 C CA . GLN A 1 92 ? -17.567 18.633 30.974 1.00 71.19 92 GLN A CA 1
ATOM 698 C C . GLN A 1 92 ? -18.125 20.062 31.065 1.00 71.19 92 GLN A C 1
ATOM 700 O O . GLN A 1 92 ? -17.379 21.021 31.269 1.00 71.19 92 GLN A O 1
ATOM 705 N N . ARG A 1 93 ? -19.450 20.213 30.953 1.00 60.78 93 ARG A N 1
ATOM 706 C CA . ARG A 1 93 ? -20.152 21.449 31.322 1.00 60.78 93 ARG A CA 1
ATOM 707 C C . ARG A 1 93 ? -20.763 21.282 32.708 1.00 60.78 93 ARG A C 1
ATOM 709 O O . ARG A 1 93 ? -21.448 20.297 32.965 1.00 60.78 93 ARG A O 1
ATOM 716 N N . ALA A 1 94 ? -20.536 22.259 33.583 1.00 65.88 94 ALA A N 1
ATOM 717 C CA . ALA A 1 94 ? -21.270 22.371 34.835 1.00 65.88 94 ALA A CA 1
ATOM 718 C C . ALA A 1 94 ? -22.748 22.655 34.522 1.00 65.88 94 ALA A C 1
ATOM 720 O O . ALA A 1 94 ? -23.059 23.635 33.842 1.00 65.88 94 ALA A O 1
ATOM 721 N N . ALA A 1 95 ? -23.651 21.796 34.994 1.00 65.06 95 ALA A N 1
ATOM 722 C CA . ALA A 1 95 ? -25.064 22.130 35.066 1.00 65.06 95 ALA A CA 1
ATOM 723 C C . ALA A 1 95 ? -25.238 23.115 36.230 1.00 65.06 95 ALA A C 1
ATOM 725 O O . ALA A 1 95 ? -24.968 22.768 37.376 1.00 65.06 95 ALA A O 1
ATOM 726 N N . ALA A 1 96 ? -25.616 24.359 35.936 1.00 60.16 96 ALA A N 1
ATOM 727 C CA . ALA A 1 96 ? -26.126 25.257 36.962 1.00 60.16 96 ALA A CA 1
ATOM 728 C C . ALA A 1 96 ? -27.563 24.816 37.266 1.00 60.16 96 ALA A C 1
ATOM 730 O O . ALA A 1 96 ? -28.450 24.985 36.429 1.00 60.16 96 ALA A O 1
ATOM 731 N N . GLU A 1 97 ? -27.760 24.177 38.415 1.00 56.16 97 GLU A N 1
ATOM 732 C CA . GLU A 1 97 ? -29.085 23.872 38.954 1.00 56.16 97 GLU A CA 1
ATOM 733 C C . GLU A 1 97 ? -29.759 25.177 39.425 1.00 56.16 97 GLU A C 1
ATOM 735 O O . GLU A 1 97 ? -29.100 26.037 40.019 1.00 56.16 97 GLU A O 1
ATOM 740 N N . LEU A 1 98 ? -31.051 25.331 39.097 1.00 47.22 98 LEU A N 1
ATOM 741 C CA . LEU A 1 98 ? -31.961 26.362 39.620 1.00 47.22 98 LEU A CA 1
ATOM 742 C C . LEU A 1 98 ? -32.677 25.841 40.867 1.00 47.22 98 LEU A C 1
ATOM 744 O O . LEU A 1 98 ? -33.099 24.662 40.829 1.00 47.22 98 LEU A O 1
#

Organism: NCBI:txid1134687

Sequence (98 aa):
MNFKAAKGGQDDTGLAPCFTTARLEQMGVNTKAFPDLAKLAPEQCVSFAAIPESSTEFDFEHQQLNISVPQAALKQSARGYIPPEEWDQGIQRAAAEL

pLDDT: mean 83.68, std 9.73, range [47.22, 93.81]

Radius of gyration: 19.79 Å; chains: 1; bounding box: 46×40×59 Å

InterPro domains:
  IPR000015 Outer membrane usher protein [PTHR30451] (2-94)
  IPR025885 PapC, N-terminal domain [PF13954] (3-94)
  IPR037224 PapC, N-terminal domain superfamily [G3DSA:3.10.20.410] (1-90)
  IPR037224 PapC, N-terminal domain superfamily [SSF141729] (10-91)

Foldseek 3Di:
DDWDQADPAPDPPSIDDFDFLVRCVVVQFPLVVQVVNVPDDRRGGDDCVSQPPKDWDQDPVVRDIDIDHDPVRGHDDDVVDDPPVPDDPDDDDDDDDD

Secondary structure (DSSP, 8-state):
-EEEE-TT-SSTT-EEEE--HHHHHHTTB-GGG-HHHHTS-TTSPPPGGGSTT-EEEEETTTTEEEEE--GGGB----TT---GGG----PPPP----